Protein AF-A0A966HLX5-F1 (afdb_monomer_lite)

pLDDT: mean 78.4, std 9.45, range [51.56, 90.56]

Structure (mmCIF, N/CA/C/O backbone):
data_AF-A0A966HLX5-F1
#
_entry.id   AF-A0A966HLX5-F1
#
loop_
_atom_site.group_PDB
_atom_site.id
_atom_site.type_symbol
_atom_site.label_atom_id
_atom_site.label_alt_id
_atom_site.label_comp_id
_atom_site.label_asym_id
_atom_site.label_entity_id
_atom_site.label_seq_id
_atom_site.pdbx_PDB_ins_code
_atom_site.Cartn_x
_atom_site.Cartn_y
_atom_site.Cartn_z
_atom_site.occupancy
_atom_site.B_iso_or_equiv
_atom_site.auth_seq_id
_atom_site.auth_comp_id
_atom_site.auth_asym_id
_atom_site.auth_atom_id
_atom_site.pdbx_PDB_model_num
ATOM 1 N N . MET A 1 1 ? -6.938 -11.296 8.898 1.00 63.12 1 MET A N 1
ATOM 2 C CA . MET A 1 1 ? -5.893 -11.393 7.857 1.00 63.12 1 MET A CA 1
ATOM 3 C C . MET A 1 1 ? -6.465 -11.322 6.442 1.00 63.12 1 MET A C 1
ATOM 5 O O . MET A 1 1 ? -6.056 -10.421 5.731 1.00 63.12 1 MET A O 1
ATOM 9 N N . LYS A 1 2 ? -7.473 -12.130 6.059 1.00 75.06 2 LYS A N 1
ATOM 10 C CA . LYS A 1 2 ? -8.079 -12.112 4.700 1.00 75.06 2 LYS A CA 1
ATOM 11 C C . LYS A 1 2 ? -8.399 -10.712 4.137 1.00 75.06 2 LYS A C 1
ATOM 13 O O . LYS A 1 2 ? -8.052 -10.413 3.006 1.00 75.06 2 LYS A O 1
ATOM 18 N N . LYS A 1 3 ? -8.997 -9.827 4.944 1.00 79.94 3 LYS A N 1
ATOM 19 C CA . LYS A 1 3 ? -9.353 -8.468 4.497 1.00 79.94 3 LYS A CA 1
ATOM 20 C C . LYS A 1 3 ? -8.154 -7.532 4.283 1.00 79.94 3 LYS A C 1
ATOM 22 O O . LYS A 1 3 ? -8.236 -6.647 3.450 1.00 79.94 3 LYS A O 1
ATOM 27 N N . ILE A 1 4 ? -7.062 -7.726 5.027 1.00 81.12 4 ILE A N 1
ATOM 28 C CA . ILE A 1 4 ? -5.828 -6.935 4.872 1.00 81.12 4 ILE A CA 1
ATOM 29 C C . ILE A 1 4 ? -5.162 -7.313 3.552 1.00 81.12 4 ILE A C 1
ATOM 31 O O . ILE A 1 4 ? -4.853 -6.437 2.760 1.00 81.12 4 ILE A O 1
ATOM 35 N N . L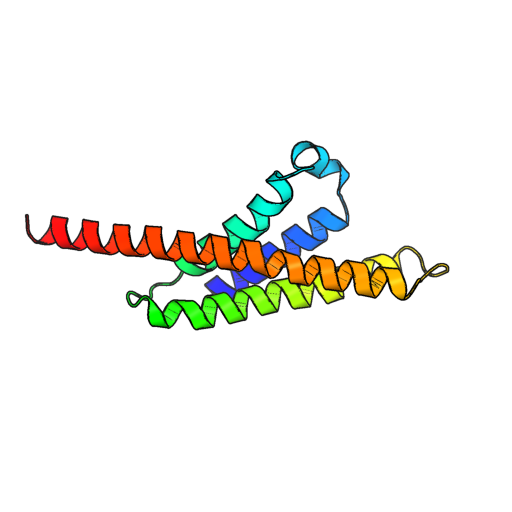EU A 1 5 ? -5.048 -8.618 3.283 1.00 80.94 5 LEU A N 1
ATOM 36 C CA . LEU A 1 5 ? -4.527 -9.125 2.013 1.00 80.94 5 LEU A CA 1
ATOM 37 C C . LEU A 1 5 ? -5.351 -8.635 0.821 1.00 80.94 5 LEU A C 1
ATOM 39 O O . LEU A 1 5 ? -4.776 -8.278 -0.196 1.00 80.94 5 LEU A O 1
ATOM 43 N N . LEU A 1 6 ? -6.677 -8.552 0.962 1.00 86.19 6 LEU A N 1
ATOM 44 C CA . LEU A 1 6 ? -7.546 -7.994 -0.074 1.00 86.19 6 LEU A CA 1
ATOM 45 C C . LEU A 1 6 ? -7.265 -6.505 -0.336 1.00 86.19 6 LEU A C 1
ATOM 47 O O . LEU A 1 6 ? -7.201 -6.101 -1.490 1.00 86.19 6 LEU A O 1
ATOM 51 N N . ILE A 1 7 ? -7.049 -5.697 0.707 1.00 86.81 7 ILE A N 1
ATOM 52 C CA . ILE A 1 7 ? -6.680 -4.278 0.550 1.00 86.81 7 ILE A CA 1
ATOM 53 C C . ILE A 1 7 ? -5.300 -4.151 -0.098 1.00 86.81 7 ILE A C 1
ATOM 55 O O . ILE A 1 7 ? -5.135 -3.340 -1.001 1.00 86.81 7 ILE A O 1
ATOM 59 N N . CYS A 1 8 ? -4.331 -4.970 0.318 1.00 83.75 8 CYS A N 1
ATOM 60 C CA . CYS A 1 8 ? -3.011 -5.008 -0.307 1.00 83.75 8 CYS A CA 1
ATOM 61 C C . CYS A 1 8 ? -3.104 -5.409 -1.787 1.00 83.75 8 CYS A C 1
ATOM 63 O O . CYS A 1 8 ? -2.513 -4.742 -2.625 1.00 83.75 8 CYS A O 1
ATOM 65 N N . ALA A 1 9 ? -3.884 -6.439 -2.127 1.00 85.88 9 ALA A N 1
ATOM 66 C CA . ALA A 1 9 ? -4.086 -6.873 -3.508 1.00 85.88 9 ALA A CA 1
ATOM 67 C C . ALA A 1 9 ? -4.738 -5.778 -4.365 1.00 85.88 9 ALA A C 1
ATOM 69 O O . ALA A 1 9 ? -4.284 -5.527 -5.478 1.00 85.88 9 ALA A O 1
ATOM 70 N N . LEU A 1 10 ? -5.750 -5.082 -3.834 1.00 88.06 10 LEU A N 1
ATOM 71 C CA . LEU A 1 10 ? -6.369 -3.937 -4.506 1.00 88.06 10 LEU A CA 1
ATOM 72 C C . LEU A 1 10 ? -5.381 -2.781 -4.692 1.00 88.06 10 LEU A C 1
ATOM 74 O O . LEU A 1 10 ? -5.343 -2.195 -5.767 1.00 88.06 10 LEU A O 1
ATOM 78 N N . ALA A 1 11 ? -4.561 -2.478 -3.684 1.00 85.88 11 ALA A N 1
ATOM 79 C CA . ALA A 1 11 ? -3.547 -1.430 -3.772 1.00 85.88 11 ALA A CA 1
ATOM 80 C C . ALA A 1 11 ? -2.500 -1.737 -4.849 1.00 85.88 11 ALA A C 1
ATOM 82 O O . ALA A 1 11 ? -2.165 -0.864 -5.647 1.00 85.88 11 ALA A O 1
ATOM 83 N N . ILE A 1 12 ? -2.030 -2.986 -4.908 1.00 85.94 12 ILE A N 1
ATOM 84 C CA . ILE A 1 12 ? -1.083 -3.449 -5.928 1.00 85.94 12 ILE A CA 1
ATOM 85 C C . ILE A 1 12 ? -1.732 -3.385 -7.313 1.00 85.94 12 ILE A C 1
ATOM 87 O O . ILE A 1 12 ? -1.145 -2.820 -8.230 1.00 85.94 12 ILE A O 1
ATOM 91 N N . PHE A 1 13 ? -2.960 -3.895 -7.462 1.00 87.31 13 PHE A N 1
ATOM 92 C CA . PHE A 1 13 ? -3.690 -3.857 -8.729 1.00 87.31 13 PHE A CA 1
ATOM 93 C C . PHE A 1 13 ? -3.911 -2.421 -9.218 1.00 87.31 13 PHE A C 1
ATOM 95 O O . PHE A 1 13 ? -3.610 -2.114 -10.367 1.00 87.31 13 PHE A O 1
ATOM 102 N N . CYS A 1 14 ? -4.367 -1.520 -8.342 1.00 85.69 14 CYS A N 1
ATOM 103 C CA . CYS A 1 14 ? -4.519 -0.104 -8.667 1.00 85.69 14 CYS A CA 1
ATOM 104 C C . CYS A 1 14 ? -3.182 0.545 -9.037 1.00 85.69 14 CYS A C 1
ATOM 106 O O . CYS A 1 14 ? -3.145 1.314 -9.989 1.00 85.69 14 CYS A O 1
ATOM 108 N N . GLY A 1 15 ? -2.092 0.230 -8.331 1.00 81.00 15 GLY A N 1
ATOM 109 C CA . GLY A 1 15 ? -0.765 0.762 -8.642 1.00 81.00 15 GLY A CA 1
ATOM 110 C C . GLY A 1 15 ? -0.241 0.293 -10.001 1.00 81.00 15 GLY A C 1
ATOM 111 O O . GLY A 1 15 ? 0.225 1.106 -10.793 1.00 81.00 15 GLY A O 1
ATOM 112 N N . VAL A 1 16 ? -0.378 -0.998 -10.316 1.00 83.50 16 VAL A N 1
ATOM 113 C CA . VAL A 1 16 ? -0.021 -1.562 -11.631 1.00 83.50 16 VAL A CA 1
ATOM 114 C C . VAL A 1 16 ? -0.889 -0.974 -12.743 1.00 83.50 16 VAL A C 1
ATOM 116 O O . VAL A 1 16 ? -0.380 -0.605 -13.801 1.00 83.50 16 VAL A O 1
ATOM 119 N N . PHE A 1 17 ? -2.193 -0.837 -12.508 1.00 83.31 17 PHE A N 1
ATOM 120 C CA . PHE A 1 17 ? -3.110 -0.233 -13.471 1.00 83.31 17 PHE A CA 1
ATOM 121 C C . PHE A 1 17 ? -2.790 1.252 -13.710 1.00 83.31 17 PHE A C 1
ATOM 123 O O . PHE A 1 17 ? -2.807 1.709 -14.850 1.00 83.31 17 PHE A O 1
ATOM 130 N N . PHE A 1 18 ? -2.411 1.983 -12.659 1.00 78.81 18 PHE A N 1
ATOM 131 C CA . PHE A 1 18 ? -1.952 3.369 -12.754 1.00 78.81 18 PHE A CA 1
ATOM 132 C C . PHE A 1 18 ? -0.671 3.498 -13.588 1.00 78.81 18 PHE A C 1
ATOM 134 O O . PHE A 1 18 ? -0.588 4.366 -14.452 1.00 78.81 18 PHE A O 1
ATOM 141 N N . TYR A 1 19 ? 0.305 2.613 -13.366 1.00 76.88 19 TYR A N 1
ATOM 142 C CA . TYR A 1 19 ? 1.569 2.602 -14.108 1.00 76.88 19 TYR A CA 1
ATOM 143 C C . TYR A 1 19 ? 1.388 2.250 -15.590 1.00 76.88 19 TYR A C 1
ATOM 145 O O . TYR A 1 19 ? 2.014 2.848 -16.457 1.00 76.88 19 TYR A O 1
ATOM 153 N N . THR A 1 20 ? 0.516 1.284 -15.891 1.00 77.69 20 THR A N 1
ATOM 154 C CA . THR A 1 20 ? 0.302 0.787 -17.263 1.00 77.69 20 THR A CA 1
ATOM 155 C C . THR A 1 20 ? -0.627 1.665 -18.095 1.00 77.69 20 THR A C 1
ATOM 157 O O . THR A 1 20 ? -0.488 1.706 -19.315 1.00 77.69 20 THR A O 1
ATOM 160 N N . LYS A 1 21 ? -1.578 2.364 -17.467 1.00 77.88 21 LYS A N 1
ATOM 161 C CA . LYS A 1 21 ? -2.532 3.251 -18.144 1.00 77.88 21 LYS A CA 1
ATOM 162 C C . LYS A 1 21 ? -2.579 4.641 -17.496 1.00 77.88 21 LYS A C 1
ATOM 164 O O . LYS A 1 21 ? -3.629 5.043 -16.992 1.00 77.88 21 LYS A O 1
ATOM 169 N N . PRO A 1 22 ? -1.478 5.412 -17.539 1.00 70.69 22 PRO A N 1
ATOM 170 C CA . PRO A 1 22 ? -1.413 6.729 -16.904 1.00 70.69 22 PRO A CA 1
ATOM 171 C C . PRO A 1 22 ? -2.402 7.737 -17.507 1.00 70.69 22 PRO A C 1
ATOM 173 O O . PRO A 1 22 ? -2.848 8.643 -16.806 1.00 70.69 22 PRO A O 1
ATOM 176 N N . GLU A 1 23 ? -2.791 7.561 -18.776 1.00 74.38 23 GLU A N 1
ATOM 177 C CA . GLU A 1 23 ? -3.763 8.404 -19.490 1.00 74.38 23 GLU A CA 1
ATOM 178 C C . GLU A 1 23 ? -5.133 8.444 -18.805 1.00 74.38 23 GLU A C 1
ATOM 180 O O . GLU A 1 23 ? -5.731 9.508 -18.662 1.00 74.38 23 GLU A O 1
ATOM 185 N N . PHE A 1 24 ? -5.590 7.302 -18.281 1.00 66.31 24 PHE A N 1
ATOM 186 C CA . PHE A 1 24 ? -6.848 7.214 -17.537 1.00 66.31 24 PHE A CA 1
ATOM 187 C C . PHE A 1 24 ? -6.806 7.990 -16.225 1.00 66.31 24 PHE A C 1
ATOM 189 O O . PHE A 1 24 ? -7.856 8.300 -15.675 1.00 66.31 24 PHE A O 1
ATOM 196 N N . PHE A 1 25 ? -5.614 8.308 -15.727 1.00 64.44 25 PHE A N 1
ATOM 197 C CA . PHE A 1 25 ? -5.411 8.991 -14.462 1.00 64.44 25 PHE A CA 1
ATOM 198 C C . PHE A 1 25 ? -4.813 10.383 -14.619 1.00 64.44 25 PHE A C 1
ATOM 200 O O . PHE A 1 25 ? -4.402 10.955 -13.616 1.00 64.44 25 PHE A O 1
ATOM 207 N N . GLN A 1 26 ? -4.795 10.963 -15.824 1.00 63.16 26 GLN A N 1
ATOM 208 C CA . GLN A 1 26 ? -4.296 12.328 -16.049 1.00 63.16 26 GLN A CA 1
ATOM 209 C C . GLN A 1 26 ? -4.952 13.361 -15.115 1.00 63.16 26 GLN A C 1
ATOM 211 O O . GLN A 1 26 ? -4.297 14.304 -14.685 1.00 63.16 26 GLN A O 1
ATOM 216 N N . PHE A 1 27 ? -6.205 13.135 -14.702 1.00 63.66 27 PHE A N 1
ATOM 217 C CA . PHE A 1 27 ? -6.918 13.969 -13.726 1.00 63.66 27 PHE A CA 1
ATOM 218 C C . PHE A 1 27 ? -6.395 13.870 -12.275 1.00 63.66 27 PHE A C 1
ATOM 220 O O . PHE A 1 27 ? -6.793 14.671 -11.433 1.00 63.66 27 PHE A O 1
ATOM 227 N N . LEU A 1 28 ? -5.540 12.886 -11.969 1.00 62.59 28 LEU A N 1
ATOM 228 C CA . LEU A 1 28 ? -4.873 12.685 -10.673 1.00 62.59 28 LEU A CA 1
ATOM 229 C C . LEU A 1 28 ? -3.391 13.086 -10.695 1.00 62.59 28 LEU A C 1
ATOM 231 O O . LEU A 1 28 ? -2.698 12.884 -9.694 1.00 62.59 28 LEU A O 1
ATOM 235 N N . TRP A 1 29 ? -2.871 13.608 -11.810 1.00 57.75 29 TRP A N 1
ATOM 236 C CA . TRP A 1 29 ? -1.465 14.004 -11.894 1.00 57.75 29 TRP A CA 1
ATOM 237 C C . TRP A 1 29 ? -1.190 15.211 -10.982 1.00 57.75 29 TRP A C 1
ATOM 239 O O . TRP A 1 29 ? -1.769 16.281 -11.147 1.00 57.75 29 TRP A O 1
ATOM 249 N N . GLY A 1 30 ? -0.306 15.026 -9.992 1.00 64.75 30 GLY A N 1
ATOM 250 C CA . GLY A 1 30 ? 0.041 16.024 -8.972 1.00 64.75 30 GLY A CA 1
ATOM 251 C C . GLY A 1 30 ? 0.002 15.453 -7.550 1.00 64.75 30 GLY A C 1
ATOM 252 O O . GLY A 1 30 ? 0.184 14.255 -7.342 1.00 64.75 30 GLY A O 1
ATOM 253 N N . GLY A 1 31 ? -0.275 16.290 -6.542 1.00 62.41 31 GLY A N 1
ATOM 254 C CA . GLY A 1 31 ? -0.369 15.856 -5.134 1.00 62.41 31 GLY A CA 1
ATOM 255 C C . GLY A 1 31 ? -1.454 14.798 -4.866 1.00 62.41 31 GLY A C 1
ATOM 256 O O . GLY A 1 31 ? -1.411 14.099 -3.856 1.00 62.41 31 GLY A O 1
ATOM 257 N N . GLN A 1 32 ? -2.402 14.623 -5.791 1.00 67.12 32 GLN A N 1
ATOM 258 C CA . GLN A 1 32 ? -3.464 13.617 -5.712 1.00 67.12 32 GLN A CA 1
ATOM 259 C C . GLN A 1 32 ? -2.946 12.184 -5.910 1.00 67.12 32 GLN A C 1
ATOM 261 O O . GLN A 1 32 ? -3.540 11.265 -5.348 1.00 67.12 32 GLN A O 1
ATOM 266 N N . ILE A 1 33 ? -1.808 11.972 -6.583 1.00 70.62 33 ILE A N 1
ATOM 267 C CA . ILE A 1 33 ? -1.133 10.658 -6.641 1.00 70.62 33 ILE A CA 1
ATOM 268 C C . ILE A 1 33 ? -0.822 10.129 -5.237 1.00 70.62 33 ILE A C 1
ATOM 270 O O . ILE A 1 33 ? -0.915 8.931 -4.988 1.00 70.62 33 ILE A O 1
ATOM 274 N N . ILE A 1 34 ? -0.521 11.028 -4.298 1.00 72.94 34 ILE A N 1
ATOM 275 C CA . ILE A 1 34 ? -0.183 10.696 -2.909 1.00 72.94 34 ILE A CA 1
ATOM 276 C C . ILE A 1 34 ? -1.437 10.280 -2.119 1.00 72.94 34 ILE A C 1
ATOM 278 O O . ILE A 1 34 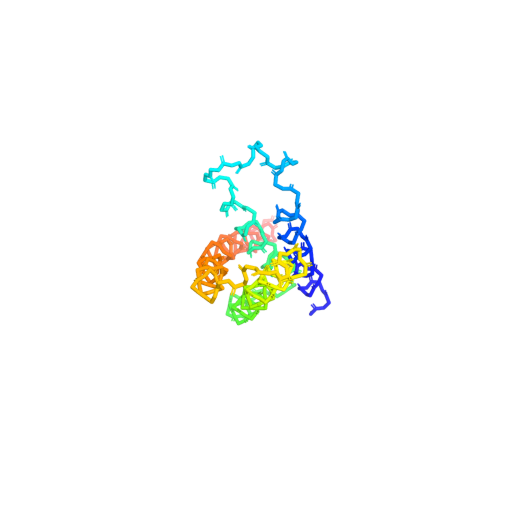? -1.346 9.526 -1.147 1.00 72.94 34 ILE A O 1
ATOM 282 N N . SER A 1 35 ? -2.627 10.703 -2.560 1.00 81.31 35 SER A N 1
ATOM 283 C CA . SER A 1 35 ? -3.888 10.410 -1.871 1.00 81.31 35 SER A CA 1
ATOM 284 C C . SER A 1 35 ? -4.272 8.929 -1.925 1.00 81.31 35 SER A C 1
ATOM 286 O O . SER A 1 35 ? -4.751 8.391 -0.931 1.00 81.31 35 SER A O 1
ATOM 288 N N . LEU A 1 36 ? -4.002 8.238 -3.036 1.00 83.69 36 LEU A N 1
ATOM 289 C CA . LEU A 1 36 ? -4.313 6.815 -3.221 1.00 83.69 36 LEU A CA 1
ATOM 290 C C . LEU A 1 36 ? -3.576 5.917 -2.208 1.00 83.69 36 LEU A C 1
ATOM 292 O O . LEU A 1 36 ? -4.243 5.197 -1.458 1.00 83.69 36 LEU A O 1
ATOM 296 N N . PRO A 1 37 ? -2.233 5.987 -2.101 1.00 84.75 37 PRO A N 1
ATOM 297 C CA . PRO A 1 37 ? -1.483 5.286 -1.060 1.00 84.75 37 PRO A CA 1
ATOM 298 C C . PRO A 1 37 ? -1.986 5.622 0.351 1.00 84.75 37 PRO A C 1
ATOM 300 O O . PRO A 1 37 ? -2.108 4.736 1.198 1.00 84.75 37 PRO A O 1
ATOM 303 N N . MET A 1 38 ? -2.352 6.884 0.589 1.00 88.69 38 MET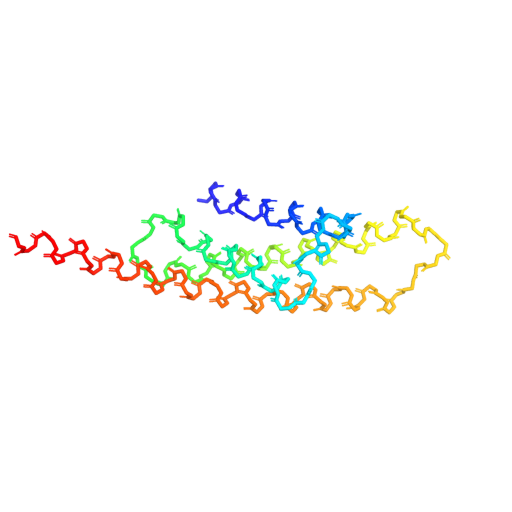 A N 1
ATOM 304 C CA . MET A 1 38 ? -2.875 7.340 1.876 1.00 88.69 38 MET A CA 1
ATOM 305 C C . MET A 1 38 ? -4.241 6.715 2.211 1.00 88.69 38 MET A C 1
ATOM 307 O O . MET A 1 38 ? -4.456 6.245 3.330 1.00 88.69 38 MET A O 1
ATOM 311 N N . ILE A 1 39 ? -5.153 6.623 1.239 1.00 88.75 39 ILE A N 1
ATOM 312 C CA . ILE A 1 39 ? -6.457 5.961 1.393 1.00 88.75 39 ILE A CA 1
ATOM 313 C C . ILE A 1 39 ? -6.266 4.471 1.697 1.00 88.75 39 ILE A C 1
ATOM 315 O O . ILE A 1 39 ? -6.895 3.948 2.620 1.00 88.75 39 ILE A O 1
ATOM 319 N N . PHE A 1 40 ? -5.364 3.786 0.986 1.00 87.75 40 PHE A N 1
ATOM 320 C CA . PHE A 1 40 ? -5.055 2.382 1.270 1.00 87.75 40 PHE A CA 1
ATOM 321 C C . PHE A 1 40 ? -4.470 2.196 2.673 1.00 87.75 40 PHE A C 1
ATOM 323 O O . PHE A 1 40 ? -4.899 1.295 3.397 1.00 87.75 40 PHE A O 1
ATOM 330 N N . GLY A 1 41 ? -3.579 3.093 3.100 1.00 86.94 41 GLY A N 1
ATOM 331 C CA . GLY A 1 41 ? -3.085 3.168 4.474 1.00 86.94 41 GLY A CA 1
ATOM 332 C C . GLY A 1 41 ? -4.206 3.263 5.510 1.00 86.94 41 GLY A C 1
ATOM 333 O O . GLY A 1 41 ? -4.247 2.494 6.472 1.00 86.94 41 GLY A O 1
ATOM 334 N N . MET A 1 42 ? -5.171 4.156 5.285 1.00 89.81 42 MET A N 1
ATOM 335 C CA . MET A 1 42 ? -6.323 4.326 6.172 1.00 89.81 42 MET A CA 1
ATOM 336 C C . MET A 1 42 ? -7.203 3.065 6.213 1.00 89.81 42 MET A C 1
ATOM 338 O O . MET A 1 42 ? -7.578 2.590 7.293 1.00 89.81 42 MET A O 1
ATOM 342 N N . LEU A 1 43 ? -7.499 2.474 5.052 1.00 88.06 43 LEU A N 1
ATOM 343 C CA . LEU A 1 43 ? -8.306 1.256 4.940 1.00 88.06 43 LEU A CA 1
ATOM 344 C C . LEU A 1 43 ? -7.662 0.063 5.655 1.00 88.06 43 LEU A C 1
ATOM 346 O O . LEU A 1 43 ? -8.373 -0.696 6.325 1.00 88.06 43 LEU A O 1
ATOM 350 N N . LEU A 1 44 ? -6.329 -0.074 5.583 1.00 86.75 44 LEU A N 1
ATOM 351 C CA . LEU A 1 44 ? -5.573 -1.120 6.284 1.00 86.75 44 LEU A CA 1
ATOM 352 C C . LEU A 1 44 ? -5.848 -1.134 7.791 1.00 86.75 44 LEU A C 1
ATOM 354 O O . LEU A 1 44 ? -5.763 -2.196 8.410 1.00 86.75 44 LEU A O 1
ATOM 358 N N . ILE A 1 45 ? -6.216 0.005 8.381 1.00 87.62 45 ILE A N 1
ATOM 359 C CA . ILE A 1 45 ? -6.548 0.141 9.803 1.00 87.62 45 ILE A CA 1
ATOM 360 C C . ILE A 1 45 ? -8.047 -0.005 10.063 1.00 87.62 45 ILE A C 1
ATOM 362 O O . ILE A 1 45 ? -8.457 -0.751 10.965 1.00 87.62 45 ILE A O 1
ATOM 366 N N . LEU A 1 46 ? -8.874 0.693 9.281 1.00 85.12 46 LEU A N 1
ATOM 367 C CA . LEU A 1 46 ? -10.323 0.750 9.495 1.00 85.12 46 LEU A CA 1
ATOM 368 C C . LEU A 1 46 ? -10.988 -0.625 9.368 1.00 85.12 46 LEU A C 1
ATOM 370 O O . LEU A 1 46 ? -11.918 -0.940 10.108 1.00 85.12 46 LEU A O 1
ATOM 374 N N . VAL A 1 47 ? -10.475 -1.482 8.486 1.00 84.56 47 VAL A N 1
ATOM 375 C CA . VAL A 1 47 ? -11.053 -2.806 8.214 1.00 84.56 47 VAL A CA 1
ATOM 376 C C . VAL A 1 47 ?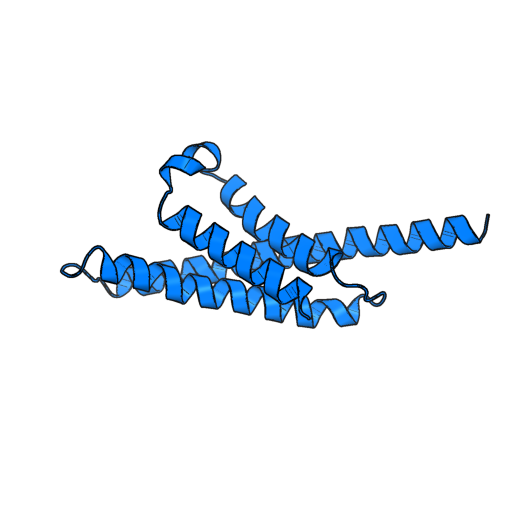 -10.720 -3.848 9.290 1.00 84.56 47 VAL A C 1
ATOM 378 O O . VAL A 1 47 ? -11.341 -4.917 9.371 1.00 84.56 47 VAL A O 1
ATOM 381 N N . GLN A 1 48 ? -9.755 -3.559 10.159 1.00 80.81 48 GLN A N 1
ATOM 382 C CA . GLN A 1 48 ? -9.405 -4.456 11.253 1.00 80.81 48 GLN A CA 1
ATOM 383 C C . GLN A 1 48 ? -10.521 -4.470 12.312 1.00 80.81 48 GLN A C 1
ATOM 385 O O . GLN A 1 48 ? -11.155 -3.456 12.573 1.00 80.81 48 GLN A O 1
ATOM 390 N N . LYS A 1 49 ? -10.769 -5.608 12.969 1.00 74.25 49 LYS A N 1
ATOM 391 C CA . LYS A 1 49 ? -11.738 -5.698 14.089 1.00 74.25 49 LYS A CA 1
ATOM 392 C C . LYS A 1 49 ? -11.119 -5.440 15.464 1.00 74.25 49 LYS A C 1
ATOM 394 O O . LYS A 1 49 ? -11.828 -5.391 16.459 1.00 74.25 49 LYS A O 1
ATOM 399 N N . GLU A 1 50 ? -9.801 -5.297 15.503 1.00 67.94 50 GLU A N 1
ATOM 400 C CA . GLU A 1 50 ? -9.033 -5.016 16.714 1.00 67.94 50 GLU A CA 1
ATOM 401 C C . GLU A 1 50 ? -9.546 -3.734 17.385 1.00 67.94 50 GLU A C 1
ATOM 403 O O . GLU A 1 50 ? -10.028 -2.824 16.704 1.00 67.94 50 GLU A O 1
ATOM 408 N N . THR A 1 51 ? -9.445 -3.673 18.710 1.00 65.50 51 THR A N 1
ATOM 409 C CA . THR A 1 51 ? -9.842 -2.516 19.531 1.00 65.50 51 THR A CA 1
ATOM 410 C C . THR A 1 51 ? -8.642 -1.795 20.145 1.00 65.50 51 THR A C 1
ATOM 412 O O . THR A 1 51 ? -8.771 -0.638 20.534 1.00 65.50 51 THR A O 1
ATOM 415 N N . ARG A 1 52 ? -7.467 -2.441 20.208 1.00 61.28 52 ARG A N 1
ATOM 416 C CA . ARG A 1 52 ? -6.244 -1.890 20.814 1.00 61.28 52 ARG A CA 1
ATOM 417 C C . ARG A 1 52 ? -5.297 -1.321 19.759 1.00 61.28 52 ARG A C 1
ATOM 419 O O . ARG A 1 52 ? -4.880 -2.046 18.859 1.00 61.28 52 ARG A O 1
ATOM 426 N N . SER A 1 53 ? -4.924 -0.048 19.922 1.00 62.75 53 SER A N 1
ATOM 427 C CA . SER A 1 53 ? -4.036 0.738 19.040 1.00 62.75 53 SER A CA 1
ATOM 428 C C . SER A 1 53 ? -2.711 0.027 18.688 1.00 62.75 53 SER A C 1
ATOM 430 O O . SER A 1 53 ? -2.242 0.078 17.552 1.00 62.75 53 SER A O 1
ATOM 432 N N . PHE A 1 54 ? -2.127 -0.698 19.641 1.00 66.62 54 PHE A N 1
ATOM 433 C CA . PHE A 1 54 ? -0.825 -1.353 19.476 1.00 66.62 54 PHE A CA 1
ATOM 434 C C . PHE A 1 54 ? -0.853 -2.601 18.581 1.00 66.62 54 PHE A C 1
ATOM 436 O O . PHE A 1 54 ? 0.155 -2.934 17.969 1.00 66.62 54 PHE A O 1
ATOM 443 N N . ASN A 1 55 ? -2.011 -3.246 18.410 1.00 76.44 55 ASN A N 1
ATOM 444 C CA . ASN A 1 55 ? -2.129 -4.424 17.542 1.00 76.44 55 ASN A CA 1
ATOM 445 C C . ASN A 1 55 ? -2.267 -4.062 16.054 1.00 76.44 55 ASN A C 1
ATOM 447 O O . ASN A 1 55 ? -2.215 -4.938 15.185 1.00 76.44 55 ASN A O 1
ATOM 451 N N . PHE A 1 56 ? -2.472 -2.779 15.748 1.00 76.69 56 PHE A N 1
ATOM 452 C CA . PHE A 1 56 ? -2.619 -2.297 14.379 1.00 76.69 56 PHE A CA 1
ATOM 453 C C . PHE A 1 56 ? -1.291 -1.947 13.722 1.00 76.69 56 PHE A C 1
ATOM 455 O O . PHE A 1 56 ? -1.138 -2.179 12.525 1.00 76.69 56 PHE A O 1
ATOM 462 N N . LEU A 1 57 ? -0.356 -1.379 14.489 1.00 79.69 57 LEU A N 1
ATOM 463 C CA . LEU A 1 57 ? 0.889 -0.826 13.960 1.00 79.69 57 LEU A CA 1
ATOM 464 C C . LEU A 1 57 ? 1.731 -1.885 13.220 1.00 79.69 57 LEU A C 1
ATOM 466 O O . LEU A 1 57 ? 2.105 -1.629 12.077 1.00 79.69 57 LEU A O 1
ATOM 470 N N . PRO A 1 58 ? 1.925 -3.113 13.753 1.00 82.00 58 PRO A N 1
ATOM 471 C CA . PRO A 1 58 ? 2.665 -4.154 13.034 1.00 82.00 58 PRO A CA 1
ATOM 472 C C . PRO A 1 58 ? 1.977 -4.584 11.729 1.00 82.00 58 PRO A C 1
ATOM 474 O O . PRO A 1 58 ? 2.630 -4.922 10.743 1.00 82.00 58 PRO A O 1
ATOM 477 N N . LYS A 1 59 ? 0.640 -4.548 11.694 1.00 83.12 59 LYS A N 1
ATOM 478 C CA . LYS A 1 59 ? -0.156 -4.908 10.510 1.00 83.12 59 LYS A CA 1
ATOM 479 C C . LYS A 1 59 ? -0.138 -3.817 9.444 1.00 83.12 59 LYS A C 1
ATOM 481 O O . LYS A 1 59 ? -0.174 -4.128 8.260 1.00 83.12 59 LYS A O 1
ATOM 486 N N . LEU A 1 60 ? -0.079 -2.555 9.863 1.00 86.00 60 LEU A N 1
ATOM 487 C CA . LEU A 1 60 ? 0.107 -1.424 8.964 1.00 86.00 60 LEU A CA 1
ATOM 488 C C . LEU A 1 60 ? 1.498 -1.459 8.334 1.00 86.00 60 LEU A C 1
ATOM 490 O O . LEU A 1 60 ? 1.597 -1.359 7.120 1.00 86.00 60 LEU A O 1
ATOM 494 N N . ILE A 1 61 ? 2.543 -1.663 9.143 1.00 87.38 61 ILE A N 1
ATOM 495 C CA . ILE A 1 61 ? 3.929 -1.738 8.660 1.00 87.38 61 ILE A CA 1
ATOM 496 C C . ILE A 1 61 ? 4.090 -2.907 7.686 1.00 87.38 61 ILE A C 1
ATOM 498 O O . ILE A 1 61 ? 4.581 -2.714 6.580 1.00 87.38 61 ILE A O 1
ATOM 502 N N . SER A 1 62 ? 3.622 -4.105 8.052 1.00 86.81 62 SER A N 1
ATOM 503 C CA . SER A 1 62 ? 3.689 -5.267 7.154 1.00 86.81 62 SER A CA 1
ATOM 504 C C . SER A 1 62 ? 2.876 -5.065 5.872 1.00 86.81 62 SER A C 1
ATOM 506 O O . SER A 1 62 ? 3.380 -5.354 4.793 1.00 86.81 62 SER A O 1
ATOM 508 N N . GLY A 1 63 ? 1.658 -4.521 5.955 1.00 84.62 63 GLY A N 1
ATOM 509 C CA . GLY A 1 63 ? 0.848 -4.214 4.773 1.00 84.62 63 GLY A CA 1
ATOM 510 C C . GLY A 1 63 ? 1.493 -3.169 3.857 1.00 84.62 63 GLY A C 1
ATOM 511 O O . GLY A 1 63 ? 1.504 -3.354 2.643 1.00 84.62 63 GLY A O 1
ATOM 512 N N . ALA A 1 64 ? 2.066 -2.109 4.432 1.00 86.94 64 ALA A N 1
ATOM 513 C CA . ALA A 1 64 ? 2.773 -1.066 3.694 1.00 86.94 64 ALA A CA 1
ATOM 514 C C . ALA A 1 64 ? 4.022 -1.616 2.995 1.00 86.94 64 ALA A C 1
ATOM 516 O O . ALA A 1 64 ? 4.203 -1.378 1.806 1.00 86.94 64 ALA A O 1
ATOM 517 N N . LEU A 1 65 ? 4.830 -2.416 3.700 1.00 87.94 65 LEU A N 1
ATOM 518 C CA . LEU A 1 65 ? 6.003 -3.075 3.125 1.00 87.94 65 LEU A CA 1
ATOM 519 C C . LEU A 1 65 ? 5.626 -4.010 1.978 1.00 87.94 65 LEU A C 1
ATOM 521 O O . LEU A 1 65 ? 6.266 -3.966 0.935 1.00 87.94 65 LEU A O 1
ATOM 525 N N . ILE A 1 66 ? 4.574 -4.820 2.141 1.00 87.81 66 ILE A N 1
ATOM 526 C CA . ILE A 1 66 ? 4.097 -5.709 1.075 1.00 87.81 66 ILE A CA 1
ATOM 527 C C . ILE A 1 66 ? 3.728 -4.892 -0.165 1.00 87.81 66 ILE A C 1
ATOM 529 O O . ILE A 1 66 ? 4.188 -5.214 -1.253 1.00 87.81 66 ILE A O 1
ATOM 533 N N . ILE A 1 67 ? 2.941 -3.824 -0.011 1.00 86.56 67 ILE A N 1
ATOM 534 C CA . ILE A 1 67 ? 2.524 -2.982 -1.141 1.00 86.56 67 ILE A CA 1
ATOM 535 C C . ILE A 1 67 ? 3.744 -2.348 -1.822 1.00 86.56 67 ILE A C 1
ATOM 537 O O . ILE A 1 67 ? 3.885 -2.467 -3.037 1.00 86.56 67 ILE A O 1
ATOM 541 N N . SER A 1 68 ? 4.643 -1.723 -1.057 1.00 85.38 68 SER A N 1
ATOM 542 C CA . SER A 1 68 ? 5.833 -1.057 -1.599 1.00 85.38 68 SER A CA 1
ATOM 543 C C . SER A 1 68 ? 6.782 -2.027 -2.300 1.00 85.38 68 SER A C 1
ATOM 545 O O . SER A 1 68 ? 7.200 -1.750 -3.418 1.00 85.38 68 SER A O 1
ATOM 547 N N . ILE A 1 69 ? 7.077 -3.185 -1.699 1.00 87.06 69 ILE A N 1
ATOM 548 C CA . ILE A 1 69 ? 7.954 -4.199 -2.303 1.00 87.06 69 ILE A CA 1
ATOM 549 C C . ILE A 1 69 ? 7.330 -4.740 -3.589 1.00 87.06 69 ILE A C 1
ATOM 551 O O . ILE A 1 69 ? 8.010 -4.821 -4.610 1.00 87.06 69 ILE A O 1
ATOM 555 N N . PHE A 1 70 ? 6.037 -5.079 -3.573 1.00 87.00 70 PHE A N 1
ATOM 556 C CA . PHE A 1 70 ? 5.375 -5.587 -4.773 1.00 87.00 70 PHE A CA 1
ATOM 557 C C . PHE A 1 70 ? 5.391 -4.561 -5.900 1.00 87.00 70 PHE A C 1
ATOM 559 O O . PHE A 1 70 ? 5.744 -4.921 -7.017 1.00 87.00 70 PHE A O 1
ATOM 566 N N . LEU A 1 71 ? 5.071 -3.293 -5.635 1.00 83.19 71 LEU A N 1
ATOM 567 C CA . LEU A 1 71 ? 5.139 -2.246 -6.659 1.00 83.19 71 LEU A CA 1
ATOM 568 C C . LEU A 1 71 ? 6.575 -2.033 -7.162 1.00 83.19 71 LEU A C 1
ATOM 570 O O . LEU A 1 71 ? 6.780 -1.936 -8.371 1.00 83.19 71 LEU A O 1
ATOM 574 N N . GLY A 1 72 ? 7.558 -2.062 -6.258 1.00 82.62 72 GLY A N 1
ATOM 575 C CA . GLY A 1 72 ? 8.980 -1.965 -6.584 1.00 82.62 72 GLY A CA 1
ATOM 576 C C . GLY A 1 72 ? 9.487 -3.081 -7.496 1.00 82.62 72 GLY A C 1
ATOM 577 O O . GLY A 1 72 ? 10.362 -2.827 -8.312 1.00 82.62 72 GLY A O 1
ATOM 578 N N . PHE A 1 73 ? 8.920 -4.290 -7.428 1.00 84.69 73 PHE A N 1
ATOM 579 C CA . PHE A 1 73 ? 9.221 -5.372 -8.379 1.00 84.69 73 PHE A CA 1
ATOM 580 C C . PHE A 1 73 ? 8.348 -5.341 -9.638 1.00 84.69 73 PHE A C 1
ATOM 582 O O . PHE A 1 73 ? 8.822 -5.666 -10.725 1.00 84.69 73 PHE A O 1
ATOM 589 N N . SER A 1 74 ? 7.080 -4.949 -9.507 1.00 82.12 74 SER A N 1
ATOM 590 C CA . SER A 1 74 ? 6.109 -4.976 -10.608 1.00 82.12 74 SER A CA 1
ATOM 591 C C . SER A 1 74 ? 6.460 -3.964 -11.693 1.00 82.12 74 SER A C 1
ATOM 593 O O . SER A 1 74 ? 6.433 -4.300 -12.872 1.00 82.12 74 SER A O 1
ATOM 595 N N . PHE A 1 75 ? 6.797 -2.730 -11.310 1.00 82.50 75 PHE A N 1
ATOM 596 C CA . PHE A 1 75 ? 7.046 -1.653 -12.272 1.00 82.50 75 PHE A CA 1
ATOM 597 C C . PHE A 1 75 ? 8.284 -1.913 -13.146 1.00 82.50 75 PHE A C 1
ATOM 599 O O . PHE A 1 75 ? 8.140 -1.858 -14.367 1.00 82.50 75 PHE A O 1
ATOM 606 N N . PRO A 1 76 ? 9.460 -2.301 -12.602 1.00 79.12 76 PRO A N 1
ATOM 607 C CA . PRO A 1 76 ? 10.611 -2.648 -13.435 1.00 79.12 76 PRO A CA 1
ATOM 608 C C . PRO A 1 76 ? 10.367 -3.869 -14.322 1.00 79.12 76 PRO A C 1
ATOM 610 O O . PRO A 1 76 ? 10.876 -3.922 -15.436 1.00 79.12 76 PRO A O 1
ATOM 613 N N . LEU A 1 77 ? 9.584 -4.847 -13.854 1.00 80.75 77 LEU A N 1
ATOM 614 C CA . LEU A 1 77 ? 9.255 -6.036 -14.641 1.00 80.75 77 LEU A CA 1
ATOM 615 C C . LEU A 1 77 ? 8.351 -5.691 -15.834 1.00 80.75 77 LEU A C 1
ATOM 617 O O . LEU A 1 77 ? 8.568 -6.194 -16.932 1.00 80.75 77 LEU A O 1
ATOM 621 N N . ILE A 1 78 ? 7.382 -4.791 -15.648 1.00 79.50 78 ILE A N 1
ATOM 622 C CA . ILE A 1 78 ? 6.548 -4.263 -16.740 1.00 79.50 78 ILE A CA 1
ATOM 623 C C . ILE A 1 78 ? 7.404 -3.473 -17.738 1.00 79.50 78 ILE A C 1
ATOM 625 O O . ILE A 1 78 ? 7.273 -3.661 -18.946 1.00 79.50 78 ILE A O 1
ATOM 629 N N . GLU A 1 79 ? 8.311 -2.628 -17.242 1.00 76.38 79 GLU A N 1
ATOM 630 C CA . GLU A 1 79 ? 9.249 -1.870 -18.076 1.00 76.38 79 GLU A CA 1
ATOM 631 C C . GLU A 1 79 ? 10.142 -2.808 -18.912 1.00 76.38 79 GLU A C 1
ATOM 633 O O . GLU A 1 79 ? 10.353 -2.568 -20.101 1.00 76.38 79 GLU A O 1
ATOM 638 N N . TYR A 1 80 ? 10.618 -3.909 -18.314 1.00 74.12 80 TYR A N 1
ATOM 639 C CA . TYR A 1 80 ? 11.454 -4.918 -18.973 1.00 74.12 80 TYR A CA 1
ATOM 640 C C . TYR A 1 80 ? 10.725 -5.597 -20.130 1.00 74.12 80 TYR A C 1
ATOM 642 O O . TYR A 1 80 ? 11.264 -5.696 -21.231 1.00 74.12 80 TYR A O 1
ATOM 650 N N . LEU A 1 81 ? 9.488 -6.036 -19.881 1.00 76.81 81 LEU A N 1
ATOM 651 C CA . LEU A 1 81 ? 8.666 -6.722 -20.876 1.00 76.81 81 LEU A CA 1
ATOM 652 C C . LEU A 1 81 ? 8.303 -5.817 -22.060 1.00 76.81 81 LEU A C 1
ATOM 654 O O . LEU A 1 81 ? 8.207 -6.303 -23.183 1.00 76.81 81 LEU A O 1
ATOM 658 N N . ASN A 1 82 ? 8.126 -4.514 -21.824 1.00 75.38 82 ASN A N 1
ATOM 659 C CA . ASN A 1 82 ? 7.746 -3.566 -22.871 1.00 75.38 82 ASN A CA 1
ATOM 660 C C . ASN A 1 82 ? 8.939 -3.043 -23.687 1.00 75.38 82 ASN A C 1
ATOM 662 O O . ASN A 1 82 ? 8.794 -2.809 -24.883 1.00 75.38 82 ASN A O 1
ATOM 666 N N . ASN A 1 83 ? 10.113 -2.858 -23.073 1.00 69.94 83 ASN A N 1
ATOM 667 C CA . ASN A 1 83 ? 11.244 -2.140 -23.679 1.00 69.94 83 ASN A CA 1
ATOM 668 C C . ASN A 1 83 ? 12.521 -2.993 -23.792 1.00 69.94 83 ASN A C 1
ATOM 670 O O . ASN A 1 83 ? 13.616 -2.491 -23.538 1.00 69.94 83 ASN A O 1
ATOM 674 N N . SER A 1 84 ? 12.387 -4.261 -24.205 1.00 58.16 84 SER A N 1
ATOM 675 C CA . SER A 1 84 ? 13.410 -5.332 -24.226 1.00 58.16 84 SER A CA 1
ATOM 676 C C . SER A 1 84 ? 14.839 -4.976 -24.707 1.00 58.16 84 SER A C 1
ATOM 678 O O . SER A 1 84 ? 15.745 -5.778 -24.493 1.00 58.16 84 SER A O 1
ATOM 680 N N . SER A 1 85 ? 15.083 -3.824 -25.342 1.00 60.72 85 SER A N 1
ATOM 681 C CA . SER A 1 85 ? 16.395 -3.379 -25.841 1.00 60.72 85 SER A CA 1
ATOM 682 C C . SER A 1 85 ? 17.058 -2.216 -25.077 1.00 60.72 85 SER A C 1
ATOM 684 O O . SER A 1 85 ? 18.239 -1.976 -25.299 1.00 60.72 85 SER A O 1
ATOM 686 N N . ASN A 1 86 ? 16.371 -1.516 -24.160 1.00 60.62 86 ASN A N 1
ATOM 687 C CA . ASN A 1 86 ? 16.891 -0.315 -23.466 1.00 60.62 86 ASN A CA 1
ATOM 688 C C . ASN A 1 86 ? 16.733 -0.385 -21.933 1.00 60.62 86 ASN A C 1
ATOM 690 O O . ASN A 1 86 ? 16.348 0.585 -21.266 1.00 60.62 86 ASN A O 1
ATOM 694 N N . PHE A 1 87 ? 17.016 -1.553 -21.356 1.00 60.38 87 PHE A N 1
ATOM 695 C CA . PHE A 1 87 ? 16.869 -1.788 -19.923 1.00 60.38 87 PHE A CA 1
ATOM 696 C C . PHE A 1 87 ? 18.004 -1.137 -19.116 1.00 60.38 87 PHE A C 1
ATOM 698 O O . PHE A 1 87 ? 19.032 -1.740 -18.818 1.00 60.38 87 PHE A O 1
ATO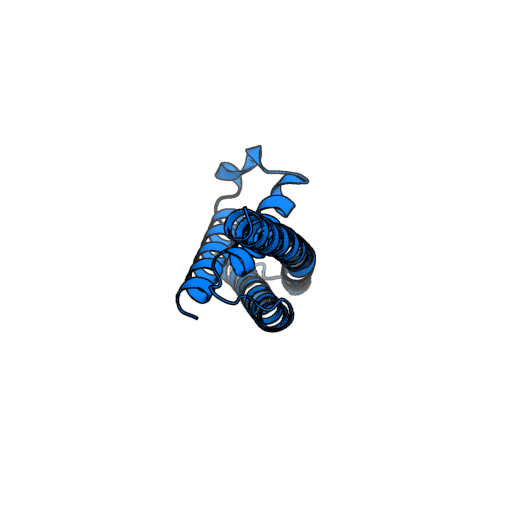M 705 N N . ASN A 1 88 ? 17.814 0.138 -18.775 1.00 62.50 88 ASN A N 1
ATOM 706 C CA . ASN A 1 88 ? 18.770 0.915 -17.994 1.00 62.50 88 ASN A CA 1
ATOM 707 C C . ASN A 1 88 ? 18.626 0.626 -16.492 1.00 62.50 88 ASN A C 1
ATOM 709 O O . ASN A 1 88 ? 17.682 1.086 -15.853 1.00 62.50 88 ASN A O 1
ATOM 713 N N . TYR A 1 89 ? 19.627 -0.040 -15.910 1.00 61.44 89 TYR A N 1
ATOM 714 C CA . TYR A 1 89 ? 19.778 -0.247 -14.462 1.00 61.44 89 TYR A CA 1
ATOM 715 C C . TYR A 1 89 ? 19.523 0.994 -13.578 1.00 61.44 89 TYR A C 1
ATOM 717 O O . TYR A 1 89 ? 18.840 0.844 -12.563 1.00 61.44 89 TYR A O 1
ATOM 725 N N . PRO A 1 90 ? 19.990 2.216 -13.924 1.00 62.16 90 PRO A N 1
ATOM 726 C CA . PRO A 1 90 ? 19.690 3.402 -13.115 1.00 62.16 90 PRO A CA 1
ATOM 727 C C . PRO A 1 90 ? 18.183 3.697 -13.009 1.00 62.16 90 PRO A C 1
ATOM 729 O O . PRO A 1 90 ? 17.718 4.066 -11.936 1.00 62.16 90 PRO A O 1
ATOM 732 N N . LYS A 1 91 ? 17.385 3.408 -14.049 1.00 68.94 91 LYS A N 1
ATOM 733 C CA . LYS A 1 91 ? 15.921 3.577 -13.991 1.00 68.94 91 LYS A CA 1
ATOM 734 C C . LYS A 1 91 ? 15.255 2.607 -13.012 1.00 68.94 91 LYS A C 1
ATOM 736 O O . LYS A 1 91 ? 14.244 2.947 -12.411 1.00 68.94 91 LYS A O 1
ATOM 741 N N . ILE A 1 92 ? 15.809 1.407 -12.830 1.00 71.56 92 ILE A N 1
ATOM 742 C CA . ILE A 1 92 ? 15.272 0.409 -11.890 1.00 71.56 92 ILE A CA 1
ATOM 743 C C . ILE A 1 92 ? 15.430 0.907 -10.455 1.00 71.56 92 ILE A C 1
ATOM 745 O O . ILE A 1 92 ? 14.487 0.828 -9.672 1.00 71.56 92 ILE A O 1
ATOM 749 N N . LEU A 1 93 ? 16.610 1.439 -10.122 1.00 73.25 93 LEU A N 1
ATOM 750 C CA . LEU A 1 93 ? 16.883 2.030 -8.812 1.00 73.25 93 LEU A CA 1
ATOM 751 C C . LEU A 1 93 ? 15.961 3.219 -8.533 1.00 73.25 93 LEU A C 1
ATOM 753 O O . LEU A 1 93 ? 15.433 3.315 -7.424 1.00 73.25 93 LEU A O 1
ATOM 757 N N . ASP A 1 94 ? 15.697 4.064 -9.530 1.00 74.88 94 ASP A N 1
ATOM 758 C CA . ASP A 1 94 ? 14.768 5.191 -9.398 1.00 74.88 94 ASP A CA 1
ATOM 759 C C . ASP A 1 94 ? 13.325 4.722 -9.158 1.00 74.88 94 ASP A C 1
ATOM 761 O O . ASP A 1 94 ? 12.654 5.208 -8.245 1.00 74.88 94 ASP A O 1
ATOM 765 N N . ILE A 1 95 ? 12.855 3.723 -9.912 1.00 75.88 95 ILE A N 1
ATOM 766 C CA . ILE A 1 95 ? 11.517 3.130 -9.749 1.00 75.88 95 ILE A CA 1
ATOM 767 C C . ILE A 1 95 ? 11.376 2.467 -8.372 1.00 75.88 95 ILE A C 1
ATOM 769 O O . ILE A 1 95 ? 10.362 2.639 -7.687 1.00 75.88 95 ILE A O 1
ATOM 773 N N . PHE A 1 96 ? 12.400 1.733 -7.936 1.00 79.50 96 PHE A N 1
ATOM 774 C CA . PHE A 1 96 ? 12.403 1.083 -6.630 1.00 79.50 96 PHE A CA 1
ATOM 775 C C . PHE A 1 96 ? 12.408 2.121 -5.500 1.00 79.50 96 PHE A C 1
ATOM 777 O O . PHE A 1 96 ? 11.628 2.017 -4.551 1.00 79.50 96 PHE A O 1
ATOM 784 N N . SER A 1 97 ? 13.204 3.181 -5.638 1.00 78.44 97 SER A N 1
ATOM 785 C CA . SER A 1 97 ? 13.244 4.299 -4.689 1.00 78.44 97 SER A CA 1
ATOM 786 C C . SER A 1 97 ? 11.896 5.017 -4.617 1.00 78.44 97 SER A C 1
ATOM 788 O O . SER A 1 97 ? 11.392 5.283 -3.526 1.00 78.44 97 SER A O 1
ATOM 790 N N . PHE A 1 98 ? 11.244 5.241 -5.760 1.00 78.38 98 PHE A N 1
ATOM 791 C CA . PHE A 1 98 ? 9.896 5.799 -5.816 1.00 78.38 98 PHE A CA 1
ATOM 792 C C . PHE A 1 98 ? 8.867 4.905 -5.103 1.00 78.38 98 PHE A C 1
ATOM 794 O O . PHE A 1 98 ? 8.064 5.395 -4.308 1.00 78.38 98 PHE A O 1
ATOM 801 N N . SER A 1 99 ? 8.925 3.583 -5.298 1.00 78.56 99 SER A N 1
ATOM 802 C CA . SER A 1 99 ? 8.029 2.633 -4.615 1.00 78.56 99 SER A CA 1
ATOM 803 C C . SER A 1 99 ? 8.206 2.609 -3.086 1.00 78.56 99 SER A C 1
ATOM 805 O O . SER A 1 99 ? 7.234 2.429 -2.343 1.00 78.56 99 SER A O 1
ATOM 807 N N . LEU A 1 100 ? 9.429 2.858 -2.602 1.00 81.19 100 LEU A N 1
ATOM 808 C CA . LEU A 1 100 ? 9.730 3.024 -1.180 1.00 81.19 100 LEU A CA 1
ATOM 809 C C . LEU A 1 100 ? 9.224 4.363 -0.641 1.00 81.19 100 LEU A C 1
ATOM 811 O O . LEU A 1 100 ? 8.713 4.408 0.475 1.00 81.19 100 LEU A O 1
ATOM 815 N N . ILE A 1 101 ? 9.286 5.440 -1.427 1.00 83.25 101 ILE A N 1
ATOM 816 C CA . ILE A 1 101 ? 8.717 6.740 -1.041 1.00 83.25 101 ILE A CA 1
ATOM 817 C C . ILE A 1 101 ? 7.203 6.630 -0.809 1.00 83.25 101 ILE A C 1
ATOM 819 O O . ILE A 1 101 ? 6.690 7.255 0.119 1.00 83.25 101 ILE A O 1
ATOM 823 N N . LEU A 1 102 ? 6.492 5.775 -1.559 1.00 80.56 102 LEU A N 1
ATOM 824 C CA . LEU A 1 102 ? 5.061 5.504 -1.345 1.00 80.56 102 LEU A CA 1
ATOM 825 C C . LEU A 1 102 ? 4.749 4.883 0.027 1.00 80.56 102 LEU A C 1
ATOM 827 O O . LEU A 1 102 ? 3.607 4.955 0.481 1.00 80.56 102 LEU A O 1
ATOM 831 N N . LEU A 1 103 ? 5.741 4.337 0.736 1.00 85.75 103 LEU A N 1
ATOM 832 C CA . LEU A 1 103 ? 5.565 3.838 2.099 1.00 85.75 103 LEU A CA 1
ATOM 833 C C . LEU A 1 103 ? 5.153 4.961 3.063 1.00 85.75 103 LEU A C 1
ATOM 835 O O . LEU A 1 103 ? 4.301 4.754 3.926 1.00 85.75 103 LEU A O 1
ATOM 839 N N . VAL A 1 104 ? 5.712 6.163 2.891 1.00 87.88 104 VAL A N 1
ATOM 840 C CA . VAL A 1 104 ? 5.447 7.329 3.748 1.00 87.88 104 VAL A CA 1
ATOM 841 C C . VAL A 1 104 ? 3.958 7.706 3.759 1.00 87.88 104 VAL A C 1
ATOM 843 O O . VAL A 1 104 ? 3.367 7.721 4.843 1.00 87.88 104 VAL A O 1
ATOM 846 N N . PRO A 1 105 ? 3.295 7.951 2.611 1.00 88.00 105 PRO A N 1
ATOM 847 C CA . PRO A 1 105 ? 1.870 8.252 2.601 1.00 88.00 105 PRO A CA 1
ATOM 848 C C . PRO A 1 105 ? 0.997 7.073 3.046 1.00 88.00 105 PRO A C 1
ATOM 850 O O . PRO A 1 105 ? -0.026 7.314 3.682 1.00 88.00 105 PRO A O 1
ATOM 853 N N . ILE A 1 106 ? 1.391 5.812 2.809 1.00 88.56 106 ILE A N 1
ATOM 854 C CA . ILE A 1 106 ? 0.649 4.645 3.329 1.00 88.56 106 ILE A CA 1
ATOM 855 C C . ILE A 1 106 ? 0.673 4.635 4.862 1.00 88.56 106 ILE A C 1
ATOM 857 O O . ILE A 1 106 ? -0.370 4.486 5.505 1.00 88.56 106 ILE A O 1
ATOM 861 N N . LEU A 1 107 ? 1.846 4.823 5.469 1.00 90.56 107 LEU A N 1
ATOM 862 C CA . LEU A 1 107 ? 1.968 4.892 6.923 1.00 90.56 107 LEU A CA 1
ATOM 863 C C . LEU A 1 107 ? 1.196 6.088 7.486 1.00 90.56 107 LEU A C 1
ATOM 865 O O . LEU A 1 107 ? 0.450 5.933 8.453 1.00 90.56 107 LEU A O 1
ATOM 869 N N . TYR A 1 108 ? 1.310 7.255 6.850 1.00 90.19 108 TYR A N 1
ATOM 870 C CA . TYR A 1 108 ? 0.602 8.465 7.262 1.00 90.19 108 TYR A CA 1
ATOM 871 C C . TYR A 1 108 ? -0.924 8.297 7.199 1.00 90.19 108 TYR A C 1
ATOM 873 O O . TYR A 1 108 ? -1.637 8.620 8.150 1.00 90.19 108 TYR A O 1
ATOM 881 N N . GLY A 1 109 ? -1.437 7.700 6.123 1.00 89.69 109 GLY A N 1
ATOM 882 C CA . GLY A 1 109 ? -2.850 7.350 5.996 1.00 89.69 109 GLY A CA 1
ATOM 883 C C . GLY A 1 109 ? -3.317 6.357 7.060 1.00 89.69 109 GLY A C 1
ATOM 884 O O . GLY A 1 109 ? -4.404 6.501 7.623 1.00 89.69 109 GLY A O 1
ATOM 885 N N . GLY A 1 110 ? -2.474 5.383 7.407 1.00 89.19 110 GLY A N 1
ATOM 886 C CA . GLY A 1 110 ? -2.740 4.462 8.508 1.00 89.19 110 GLY A CA 1
ATOM 887 C C . GLY A 1 110 ? -2.815 5.152 9.870 1.00 89.19 110 GLY A C 1
ATOM 888 O O . GLY A 1 110 ? -3.721 4.867 10.653 1.00 89.19 110 GLY A O 1
ATOM 889 N N . LEU A 1 111 ? -1.939 6.119 10.150 1.00 89.56 111 LEU A N 1
ATOM 890 C CA . LEU A 1 111 ? -2.029 6.921 11.375 1.00 89.56 111 LEU A CA 1
ATOM 891 C C . LEU A 1 111 ? -3.367 7.669 11.458 1.00 89.56 111 LEU A C 1
ATOM 893 O O . LEU A 1 111 ? -4.035 7.622 12.491 1.00 89.56 111 LEU A O 1
ATOM 897 N N . TRP A 1 112 ? -3.830 8.263 10.358 1.00 90.56 112 TRP A N 1
ATOM 898 C CA . TRP A 1 112 ? -5.165 8.865 10.298 1.00 90.56 112 TRP A CA 1
ATOM 899 C C . TRP A 1 112 ? -6.289 7.846 10.525 1.00 90.56 112 TRP A C 1
ATOM 901 O O . TRP A 1 112 ? -7.237 8.115 11.268 1.00 90.56 112 TRP A O 1
ATOM 911 N N . GLY A 1 113 ? -6.167 6.642 9.962 1.00 86.62 113 GLY A N 1
ATOM 912 C CA . GLY A 1 113 ? -7.093 5.540 10.230 1.00 86.62 113 GLY A CA 1
ATOM 913 C C . GLY A 1 113 ? -7.156 5.155 11.711 1.00 86.62 113 GLY A C 1
ATOM 914 O O . GLY A 1 113 ? -8.237 4.851 12.222 1.00 86.62 113 GLY A O 1
ATOM 915 N N . LEU A 1 114 ? -6.027 5.216 12.427 1.00 87.31 114 LEU A N 1
ATOM 916 C CA . LEU A 1 114 ? -5.978 4.979 13.873 1.00 87.31 114 LEU A CA 1
ATOM 917 C C . LEU A 1 114 ? -6.727 6.057 14.649 1.00 87.31 114 LEU A C 1
ATOM 919 O O . LEU A 1 114 ? -7.503 5.719 15.546 1.00 87.31 114 LEU A O 1
ATOM 923 N N . VAL A 1 115 ? -6.543 7.328 14.284 1.00 87.94 115 VAL A N 1
ATOM 924 C CA . VAL A 1 115 ? -7.249 8.455 14.910 1.00 87.94 115 VAL A CA 1
ATOM 925 C C . VAL A 1 115 ? -8.762 8.296 14.754 1.00 87.94 115 VAL A C 1
ATOM 927 O O . VAL A 1 115 ? -9.490 8.322 15.749 1.00 87.94 115 VAL A O 1
ATOM 930 N N . ILE A 1 116 ? -9.241 8.035 13.532 1.00 86.88 116 ILE A N 1
ATOM 931 C CA . ILE A 1 116 ? -10.674 7.833 13.252 1.00 86.88 116 ILE A CA 1
ATOM 932 C C . ILE A 1 116 ? -11.232 6.683 14.086 1.00 86.88 116 ILE A C 1
ATOM 934 O O . ILE A 1 116 ? -12.301 6.787 14.690 1.00 86.88 116 ILE A O 1
ATOM 938 N N . LYS A 1 117 ? -10.501 5.572 14.152 1.00 82.94 117 LYS A N 1
ATOM 939 C CA . LYS A 1 117 ? -10.950 4.402 14.894 1.00 82.94 117 LYS A CA 1
ATOM 940 C C . LYS A 1 117 ? -10.982 4.636 16.403 1.00 82.94 117 LYS A C 1
ATOM 942 O O . LYS A 1 117 ? -11.927 4.210 17.067 1.00 82.94 117 LYS A O 1
ATOM 947 N N . GLY A 1 118 ? -9.988 5.342 16.940 1.00 82.62 118 GLY A N 1
ATOM 948 C CA . GLY A 1 118 ? -9.966 5.773 18.337 1.00 82.62 118 GLY A CA 1
ATOM 949 C C . GLY A 1 118 ? -11.176 6.645 18.682 1.00 82.62 118 GLY A C 1
ATOM 950 O O . GLY A 1 118 ? -11.848 6.398 19.686 1.00 82.62 118 GLY A O 1
ATOM 951 N N . LEU A 1 119 ? -11.522 7.594 17.805 1.00 85.62 119 LEU A N 1
ATOM 952 C CA . LEU A 1 119 ? -12.720 8.427 17.945 1.00 85.62 119 LEU A CA 1
ATOM 953 C C . LEU A 1 119 ? -14.009 7.592 17.929 1.00 85.62 119 LEU A C 1
ATOM 955 O O . LEU A 1 119 ? -14.857 7.760 18.805 1.00 85.62 119 LEU A O 1
ATOM 959 N N . GLN A 1 120 ? -14.144 6.642 16.998 1.00 84.06 120 GLN A N 1
ATOM 960 C CA . GLN A 1 120 ? -15.311 5.752 16.927 1.00 84.06 120 GLN A CA 1
ATOM 961 C C . GLN A 1 120 ? -15.506 4.927 18.205 1.00 84.06 120 GLN A C 1
ATOM 963 O O . GLN A 1 120 ? -16.637 4.756 18.666 1.00 84.06 120 GLN A O 1
ATOM 968 N N . ILE A 1 121 ? -14.418 4.415 18.789 1.00 82.06 121 ILE A N 1
ATOM 969 C CA . ILE A 1 121 ? -14.469 3.665 20.050 1.00 82.06 121 ILE A CA 1
ATOM 970 C C . ILE A 1 121 ? -14.931 4.583 21.188 1.00 82.06 121 ILE A C 1
ATOM 972 O O . ILE A 1 121 ? -15.825 4.208 21.947 1.00 82.06 121 ILE A O 1
ATOM 976 N N . ARG A 1 122 ? -14.384 5.802 21.283 1.00 81.06 122 ARG A N 1
ATOM 977 C CA . ARG A 1 122 ? -14.753 6.771 22.328 1.00 81.06 122 ARG A CA 1
ATOM 978 C C . ARG A 1 122 ? -16.226 7.184 22.242 1.00 81.06 122 ARG A C 1
ATOM 980 O O . ARG A 1 122 ? -16.917 7.178 23.259 1.00 81.06 122 ARG A O 1
ATOM 987 N N . LEU A 1 123 ? -16.725 7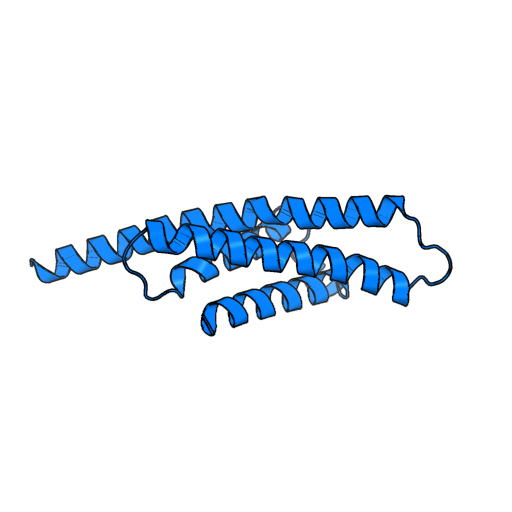.458 21.036 1.00 82.06 123 LEU A N 1
ATOM 988 C CA . LEU A 1 123 ? -18.131 7.804 20.796 1.00 82.06 123 LEU A CA 1
ATOM 989 C C . LEU A 1 123 ? -19.084 6.657 21.164 1.00 82.06 123 LEU A C 1
ATOM 991 O O . LEU A 1 123 ? -20.099 6.886 21.819 1.00 82.06 123 LEU A O 1
ATOM 995 N N . LYS A 1 124 ? -18.745 5.409 20.807 1.00 78.69 124 LYS A N 1
ATOM 996 C CA . LYS A 1 124 ? -19.548 4.232 21.186 1.00 78.69 124 LYS A CA 1
ATOM 997 C C . LYS A 1 124 ? -19.599 4.014 22.697 1.00 78.69 124 LYS A C 1
ATOM 999 O O . LYS A 1 124 ? -20.645 3.629 23.211 1.00 78.69 124 LYS A O 1
ATOM 1004 N N . THR A 1 125 ? -18.496 4.252 23.402 1.00 75.94 125 THR A N 1
ATOM 1005 C CA . THR A 1 125 ? -18.445 4.117 24.865 1.00 75.94 125 THR A CA 1
ATOM 1006 C C . THR A 1 125 ? -19.282 5.190 25.559 1.00 75.94 125 THR A C 1
ATOM 1008 O O . THR A 1 125 ? -20.021 4.860 26.482 1.00 75.94 125 THR A O 1
ATOM 1011 N N . ASN A 1 126 ? -19.240 6.441 25.086 1.00 70.31 126 ASN A N 1
ATOM 1012 C CA . ASN A 1 126 ? -20.091 7.509 25.625 1.00 70.31 126 ASN A CA 1
ATOM 1013 C C . ASN A 1 126 ? -21.584 7.226 25.411 1.00 70.31 126 ASN A C 1
ATOM 1015 O O . ASN A 1 126 ? -22.368 7.412 26.333 1.00 70.31 126 ASN A O 1
ATOM 1019 N N . LYS A 1 127 ? -21.975 6.693 24.246 1.00 70.31 127 LYS A N 1
ATOM 1020 C CA . LYS A 1 127 ? -23.378 6.350 23.957 1.00 70.31 127 LYS A CA 1
ATOM 1021 C C . LYS A 1 127 ? -23.930 5.195 24.808 1.00 70.31 127 LYS A C 1
ATOM 1023 O O . LYS A 1 127 ? -25.134 5.083 24.942 1.00 70.31 127 LYS A O 1
ATOM 1028 N N . LYS A 1 128 ? -23.075 4.326 25.360 1.00 61.44 128 LYS A N 1
ATOM 1029 C CA . LYS A 1 128 ? -23.486 3.246 26.282 1.00 61.44 128 LYS A CA 1
ATOM 1030 C C . LYS A 1 128 ? -23.626 3.693 27.743 1.00 61.44 128 LYS A C 1
ATOM 1032 O O . LYS A 1 128 ? -24.092 2.905 28.557 1.00 61.44 128 LYS A O 1
ATOM 1037 N N . ARG A 1 129 ? -23.126 4.883 28.089 1.00 56.81 129 ARG A N 1
ATOM 1038 C CA . ARG A 1 129 ? -23.189 5.458 29.445 1.00 56.81 129 ARG A CA 1
ATOM 1039 C C . ARG A 1 129 ? -24.296 6.507 29.603 1.00 56.81 129 ARG A C 1
ATOM 1041 O O . ARG A 1 129 ? -24.517 6.959 30.719 1.00 56.81 129 ARG A O 1
ATOM 1048 N N . SER A 1 130 ? -24.924 6.895 28.495 1.00 51.56 130 SER A N 1
ATOM 1049 C CA . SER A 1 130 ? -26.159 7.682 28.419 1.00 51.56 130 SER A CA 1
ATOM 1050 C C . SER A 1 130 ? -27.343 6.740 28.263 1.00 51.56 130 SER A C 1
ATOM 1052 O O . SER A 1 130 ? -28.456 7.236 28.521 1.00 51.56 130 SER A O 1
#

Secondary structure (DSSP, 8-state):
-HHHHHHHHHHHHHHHHHHH-GGGGGGGTTGGGGHHHHHHHHHHHHT-----GGGTHHHHHHHHHHHHHHHHHHHHHHHHHH-TT---HHHHHHHHHHHHHTHHHHHHHHHHHHHHHHHHHHHHHHHTT-

Sequence (130 aa):
MKKILLICALAIFCGVFFYTKPEFFQFLWGGQIISLPMIFGMLLILVQKETRSFNFLPKLISGALIISIFLGFSFPLIEYLNNSSNFNYPKILDIFSFSLILLVPILYGGLWGLVIKGLQIRLKTNKKRS

Foldseek 3Di:
DVQLVVLLVVLLVVLLCCLVCVVVVPVCPDPNVLVSLLQSLLSQQLVDPDLDLVVSLVSLLVSLCSNLVSQLVSNLVVVCVVPVPDNDPVVSVVSSVVSVVSSVSSNVSNVVSSVVSNVVVVVVVVVVVD

Radius of gyration: 17.41 Å; chains: 1; bounding box: 46×28×55 Å